Protein AF-A0A1I8D1S9-F1 (afdb_monomer_lite)

Foldseek 3Di:
DPDPVVVVVVVVVVVVVPPPDQFAFPAWDDWDQDPVVRFIWTFTHGPPDDSVPTDTHTPVSPPDCVRVVVVVCVVVCVVVVVPDPDDDDDDD

Secondary structure (DSSP, 8-state):
---THHHHHHHHHHHTTGGG----EEEEEEEEE-TTT--EEEEEEETTS-GGG-EEEEGGG---THHHHHHHHHHHHHHHHHH---S-S---

pLDDT: mean 74.54, std 19.63, range [43.69, 96.06]

Sequence (92 aa):
MASSGTVQQYRNKAMAREDNLIYSVKRILTRIRFRSDNKIYYLVEWLDFPVEFCTWEPQDNILDKNLILSKLERAMHLQIVFNHTTITKDFF

Radius of gyration: 22.44 Å; chains: 1; bounding box: 24×95×28 Å

Structure (mmCIF, N/CA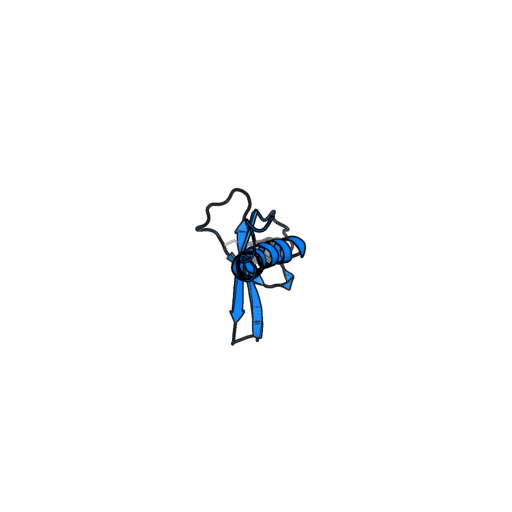/C/O backbone):
data_AF-A0A1I8D1S9-F1
#
_entry.id   AF-A0A1I8D1S9-F1
#
loop_
_atom_site.group_PDB
_atom_site.id
_atom_site.type_symbol
_atom_site.label_atom_id
_atom_site.label_alt_id
_atom_site.label_comp_id
_atom_site.label_asym_id
_atom_site.label_entity_id
_atom_site.label_seq_id
_atom_site.pdbx_PDB_ins_code
_atom_site.Cartn_x
_atom_site.Cartn_y
_atom_site.Cartn_z
_atom_site.occupancy
_atom_site.B_iso_or_equiv
_atom_site.auth_seq_id
_atom_site.auth_comp_id
_atom_site.auth_asym_id
_atom_site.auth_atom_id
_atom_site.pdbx_PDB_model_num
ATOM 1 N N . MET A 1 1 ? -5.808 -46.760 12.211 1.00 43.69 1 MET A N 1
ATOM 2 C CA . MET A 1 1 ? -4.900 -45.853 11.474 1.00 43.69 1 MET A CA 1
ATOM 3 C C . MET A 1 1 ? -5.755 -45.000 10.543 1.00 43.69 1 MET A C 1
ATOM 5 O O . MET A 1 1 ? -6.142 -45.479 9.488 1.00 43.69 1 MET A O 1
ATOM 9 N N . ALA A 1 2 ? -6.181 -43.808 10.977 1.00 45.25 2 ALA A N 1
ATOM 10 C CA . ALA A 1 2 ? -7.034 -42.949 10.153 1.00 45.25 2 ALA A CA 1
ATOM 11 C C . ALA A 1 2 ? -6.223 -42.392 8.972 1.00 45.25 2 ALA A C 1
ATOM 13 O O . ALA A 1 2 ? -5.122 -41.875 9.150 1.00 45.25 2 ALA A O 1
ATOM 14 N N . SER A 1 3 ? -6.761 -42.580 7.769 1.00 48.06 3 SER A N 1
ATOM 15 C CA . SER A 1 3 ? -6.100 -42.336 6.491 1.00 48.06 3 SER A CA 1
ATOM 16 C C . SER A 1 3 ? -5.710 -40.863 6.300 1.00 48.06 3 SER A C 1
ATOM 18 O O . SER A 1 3 ? -6.556 -39.963 6.340 1.00 48.06 3 SER A O 1
ATOM 20 N N . SER A 1 4 ? -4.415 -40.656 6.040 1.00 58.31 4 SER A N 1
ATOM 21 C CA . SER A 1 4 ? -3.715 -39.391 5.751 1.00 58.31 4 SER A CA 1
ATOM 22 C C . SER A 1 4 ? -4.388 -38.515 4.671 1.00 58.31 4 SER A C 1
ATOM 24 O O . SER A 1 4 ? -4.210 -37.298 4.644 1.00 58.31 4 SER A O 1
ATOM 26 N N . GLY A 1 5 ? -5.240 -39.095 3.816 1.00 54.28 5 GLY A N 1
ATOM 27 C CA . GLY A 1 5 ? -5.927 -38.370 2.739 1.00 54.28 5 GLY A CA 1
ATOM 28 C C . GLY A 1 5 ? -6.941 -37.322 3.213 1.00 54.28 5 GLY A C 1
ATOM 29 O O . GLY A 1 5 ? -7.163 -36.327 2.526 1.00 54.28 5 GLY A O 1
ATOM 30 N N . THR A 1 6 ? -7.520 -37.494 4.404 1.00 53.91 6 THR A N 1
ATOM 31 C CA . THR A 1 6 ? -8.620 -36.631 4.867 1.00 53.91 6 THR A CA 1
ATOM 32 C C . THR A 1 6 ? -8.122 -35.288 5.406 1.00 53.91 6 THR A C 1
ATOM 34 O O . THR A 1 6 ? -8.789 -34.276 5.238 1.00 53.91 6 THR A O 1
ATOM 37 N N . VAL A 1 7 ? -6.933 -35.245 6.012 1.00 54.91 7 VAL A N 1
ATOM 38 C CA . VAL A 1 7 ? -6.348 -34.007 6.564 1.00 54.91 7 VAL A CA 1
ATOM 39 C C . VAL A 1 7 ? -5.773 -33.128 5.446 1.00 54.91 7 VAL A C 1
ATOM 41 O O . VAL A 1 7 ? -5.931 -31.906 5.469 1.00 54.91 7 VAL A O 1
ATOM 44 N N . GLN A 1 8 ? -5.185 -33.746 4.417 1.00 54.72 8 GLN A N 1
ATOM 45 C CA . GLN A 1 8 ? -4.574 -33.033 3.294 1.00 54.72 8 GLN A CA 1
ATOM 46 C C . GLN A 1 8 ? -5.608 -32.276 2.441 1.00 54.72 8 GLN A C 1
ATOM 48 O O . GLN A 1 8 ? -5.362 -31.143 2.031 1.00 54.72 8 GLN A O 1
ATOM 53 N N . GLN A 1 9 ? -6.795 -32.854 2.223 1.00 46.69 9 GLN A N 1
ATOM 54 C CA . GLN A 1 9 ? -7.870 -32.193 1.469 1.00 46.69 9 GLN A CA 1
ATOM 55 C C . GLN A 1 9 ? -8.421 -30.941 2.175 1.00 46.69 9 GLN A C 1
ATOM 57 O O . GLN A 1 9 ? -8.704 -29.947 1.506 1.00 46.69 9 GLN A O 1
ATOM 62 N N . TYR A 1 10 ? -8.529 -30.935 3.511 1.00 54.69 10 TYR A N 1
ATOM 63 C CA . TYR A 1 10 ? -8.960 -29.742 4.254 1.00 54.69 10 TYR A CA 1
ATOM 64 C C . TYR A 1 10 ? -7.887 -28.654 4.239 1.00 54.69 10 TYR A C 1
ATOM 66 O O . TYR A 1 10 ? -8.219 -27.484 4.062 1.00 54.69 10 TYR A O 1
ATOM 74 N N . ARG A 1 11 ? -6.607 -29.039 4.325 1.00 54.12 11 ARG A N 1
ATOM 75 C CA . ARG A 1 11 ? -5.472 -28.118 4.180 1.00 54.12 11 ARG A CA 1
ATOM 76 C C . ARG A 1 11 ? -5.466 -27.432 2.808 1.00 54.12 11 ARG A C 1
ATOM 78 O O . ARG A 1 11 ? -5.329 -26.217 2.734 1.00 54.12 11 ARG A O 1
ATOM 85 N N . ASN A 1 12 ? -5.703 -28.186 1.734 1.00 58.75 12 ASN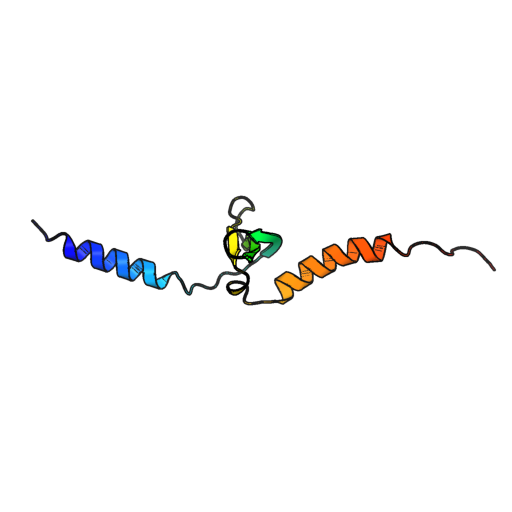 A N 1
ATOM 86 C CA . ASN A 1 12 ? -5.738 -27.646 0.370 1.00 58.75 12 ASN A CA 1
ATOM 87 C C . ASN A 1 12 ? -6.955 -26.736 0.119 1.00 58.75 12 ASN A C 1
ATOM 89 O O . ASN A 1 12 ? -6.849 -25.743 -0.593 1.00 58.75 12 ASN A O 1
ATOM 93 N N . LYS A 1 13 ? -8.113 -27.044 0.719 1.00 49.75 13 LYS A N 1
ATOM 94 C CA . LYS A 1 13 ? -9.347 -26.257 0.553 1.00 49.75 13 LYS A CA 1
ATOM 95 C C . LYS A 1 13 ? -9.380 -24.985 1.410 1.00 49.75 13 LYS A C 1
ATOM 97 O O . LYS A 1 13 ? -10.076 -24.041 1.049 1.00 49.75 13 LYS A O 1
ATOM 102 N N . ALA A 1 14 ? -8.663 -24.964 2.535 1.00 53.56 14 ALA A N 1
ATOM 103 C CA . ALA A 1 14 ? -8.498 -23.770 3.362 1.00 53.56 14 ALA A CA 1
ATOM 104 C C . ALA A 1 14 ? -7.561 -22.743 2.701 1.00 53.56 14 ALA A C 1
ATOM 106 O O . ALA A 1 14 ? -7.926 -21.575 2.648 1.00 53.56 14 ALA A O 1
ATOM 107 N N . MET A 1 15 ? -6.440 -23.184 2.106 1.00 54.31 15 MET A N 1
ATOM 108 C CA . MET A 1 15 ? -5.497 -22.293 1.401 1.00 54.31 15 MET A CA 1
ATOM 109 C C . MET A 1 15 ? -6.119 -21.610 0.171 1.00 54.31 15 MET A C 1
ATOM 111 O O . MET A 1 15 ? -5.893 -20.432 -0.057 1.00 54.31 15 MET A O 1
ATOM 115 N N . ALA A 1 16 ? -6.978 -22.300 -0.588 1.00 52.03 16 ALA A N 1
ATOM 116 C CA . ALA A 1 16 ? -7.605 -21.730 -1.790 1.00 52.03 16 ALA A CA 1
ATOM 117 C C . ALA A 1 16 ? -8.636 -20.607 -1.519 1.00 52.03 16 ALA A C 1
ATOM 119 O O . ALA A 1 16 ? -9.158 -20.014 -2.460 1.00 52.03 16 ALA A O 1
ATOM 120 N N . ARG A 1 17 ? -8.995 -20.337 -0.254 1.00 55.22 17 ARG A N 1
ATOM 121 C CA . ARG A 1 17 ? -9.929 -19.253 0.107 1.00 55.22 17 ARG A CA 1
ATOM 122 C C . ARG A 1 17 ? -9.232 -17.917 0.365 1.00 55.22 17 ARG A C 1
ATOM 124 O O . ARG A 1 17 ? -9.914 -16.897 0.354 1.00 55.22 17 ARG A O 1
ATOM 131 N N . GLU A 1 18 ? -7.923 -17.922 0.604 1.00 57.97 18 GLU A N 1
ATOM 132 C CA . GLU A 1 18 ? -7.170 -16.728 1.011 1.00 57.97 18 GLU A CA 1
ATOM 133 C C . GLU A 1 18 ? -6.792 -15.824 -0.176 1.00 57.97 18 GLU A C 1
ATOM 135 O O . GLU A 1 18 ? -6.706 -14.612 0.000 1.00 57.97 18 GLU A O 1
ATOM 140 N N . ASP A 1 19 ? -6.700 -16.366 -1.397 1.00 62.47 19 ASP A N 1
ATOM 141 C CA . ASP A 1 19 ? -6.257 -15.634 -2.601 1.00 62.47 19 ASP A CA 1
ATOM 142 C C . ASP A 1 19 ? -7.176 -14.471 -3.042 1.00 62.47 19 ASP A C 1
ATOM 144 O O . ASP A 1 19 ? -6.789 -13.673 -3.889 1.00 62.47 19 ASP A O 1
ATOM 148 N N . ASN A 1 20 ? -8.387 -14.344 -2.484 1.00 72.25 20 ASN A N 1
ATOM 149 C CA . ASN A 1 20 ? -9.340 -13.275 -2.831 1.00 72.25 20 ASN A CA 1
ATOM 150 C C . ASN A 1 20 ? -9.654 -12.326 -1.664 1.00 72.25 20 ASN A C 1
ATOM 152 O O . ASN A 1 20 ? -10.666 -11.620 -1.691 1.00 72.25 20 ASN A O 1
ATOM 156 N N . LEU A 1 21 ? -8.837 -12.325 -0.610 1.00 86.31 21 LEU A N 1
ATOM 157 C CA . LEU A 1 21 ? -9.038 -11.414 0.511 1.00 86.31 21 LEU A CA 1
ATOM 158 C C . LEU A 1 21 ? -8.563 -10.002 0.148 1.00 86.31 21 LEU A C 1
ATOM 160 O O . LEU A 1 21 ? -7.445 -9.794 -0.315 1.00 86.31 21 LEU A O 1
ATOM 164 N N . ILE A 1 22 ? -9.441 -9.022 0.367 1.00 90.56 22 ILE A N 1
ATOM 165 C CA . ILE A 1 22 ? -9.149 -7.600 0.175 1.00 90.56 22 ILE A CA 1
ATOM 166 C C . ILE A 1 22 ? -8.832 -7.000 1.540 1.00 90.56 22 ILE A C 1
ATOM 168 O O . ILE A 1 22 ? -9.619 -7.131 2.478 1.00 90.56 22 ILE A O 1
ATOM 172 N N . TYR A 1 23 ? -7.703 -6.306 1.631 1.00 92.56 23 TYR A N 1
ATOM 173 C CA . TYR A 1 23 ? -7.238 -5.674 2.860 1.00 92.56 23 TYR A CA 1
ATOM 174 C C . TYR A 1 23 ? -7.108 -4.162 2.686 1.00 92.56 23 TYR A C 1
ATOM 176 O O . TYR A 1 23 ? -6.789 -3.664 1.605 1.00 92.56 23 TYR A O 1
ATOM 184 N N . SER A 1 24 ? -7.331 -3.426 3.774 1.00 94.12 24 SER A N 1
ATOM 185 C CA . SER A 1 24 ? -7.149 -1.976 3.800 1.00 94.12 24 SER A CA 1
ATOM 186 C C . SER A 1 24 ? -5.667 -1.610 3.844 1.00 94.12 24 SER A C 1
ATOM 188 O O . SER A 1 24 ? -4.892 -2.122 4.654 1.00 94.12 24 SER A O 1
ATOM 190 N N . VAL A 1 25 ? -5.279 -0.668 2.990 1.00 94.31 25 VAL A N 1
ATOM 191 C CA . VAL A 1 25 ? -3.905 -0.177 2.865 1.00 94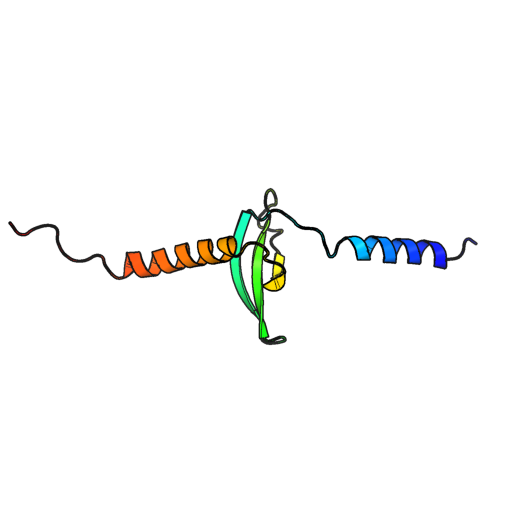.31 25 VAL A CA 1
ATOM 192 C C . VAL A 1 25 ? -3.808 1.225 3.453 1.00 94.31 25 VAL A C 1
ATOM 194 O O . VAL A 1 25 ? -4.644 2.079 3.169 1.00 94.31 25 VAL A O 1
ATOM 197 N N . LYS A 1 26 ? -2.757 1.489 4.234 1.00 93.50 26 LYS A N 1
ATOM 198 C CA . LYS A 1 26 ? -2.464 2.828 4.755 1.00 93.50 26 LYS A CA 1
ATOM 199 C C . LYS A 1 26 ? -1.841 3.718 3.687 1.00 93.50 26 LYS A C 1
ATOM 201 O O . LYS A 1 26 ? -2.255 4.863 3.523 1.00 93.50 26 LYS A O 1
ATOM 206 N N . ARG A 1 27 ? -0.818 3.219 2.981 1.00 92.19 27 ARG A N 1
ATOM 207 C CA . ARG A 1 27 ? -0.194 3.893 1.825 1.00 92.19 27 ARG A CA 1
ATOM 208 C C . ARG A 1 27 ? 0.762 2.978 1.061 1.00 92.19 27 ARG A C 1
ATOM 210 O O . ARG A 1 27 ? 1.238 1.971 1.575 1.00 92.19 27 ARG A O 1
ATOM 217 N N . ILE A 1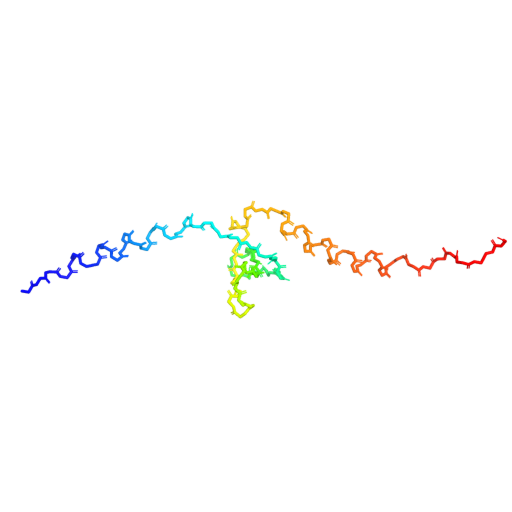 28 ? 1.135 3.422 -0.136 1.00 94.00 28 ILE A N 1
ATOM 218 C CA . ILE A 1 28 ? 2.236 2.856 -0.920 1.00 94.00 28 ILE A CA 1
ATOM 219 C C . ILE A 1 28 ? 3.547 3.545 -0.534 1.00 94.00 28 ILE A C 1
ATOM 221 O O . ILE A 1 28 ? 3.661 4.774 -0.583 1.00 94.00 28 ILE A O 1
ATOM 225 N N . LEU A 1 29 ? 4.558 2.762 -0.163 1.00 91.38 29 LEU A N 1
ATOM 226 C CA . LEU A 1 29 ? 5.865 3.280 0.238 1.00 91.38 29 LEU A CA 1
ATOM 227 C C . LEU A 1 29 ? 6.780 3.523 -0.957 1.00 91.38 29 LEU A C 1
ATOM 229 O O . LEU A 1 29 ? 7.407 4.579 -1.037 1.00 91.38 29 LEU A O 1
ATOM 233 N N . THR A 1 30 ? 6.854 2.573 -1.884 1.00 92.00 30 THR A N 1
ATOM 234 C CA . THR A 1 30 ? 7.703 2.644 -3.080 1.00 92.00 30 THR A CA 1
ATOM 235 C C . THR A 1 30 ? 7.221 1.649 -4.143 1.00 92.00 30 THR A C 1
ATOM 237 O O . THR A 1 30 ? 6.274 0.898 -3.906 1.00 92.00 30 THR A O 1
ATOM 240 N N . ARG A 1 31 ? 7.867 1.642 -5.313 1.00 93.38 31 ARG A N 1
ATOM 241 C CA . ARG A 1 31 ? 7.670 0.642 -6.367 1.00 93.38 31 ARG A CA 1
ATOM 242 C C . ARG A 1 31 ? 9.003 0.118 -6.888 1.00 93.38 31 ARG A C 1
ATOM 244 O O . ARG A 1 31 ? 9.985 0.859 -6.926 1.00 93.38 31 ARG A O 1
ATOM 251 N N . ILE A 1 32 ? 9.007 -1.116 -7.368 1.00 93.31 32 ILE A N 1
ATOM 252 C CA . ILE A 1 32 ? 10.132 -1.734 -8.071 1.00 93.31 32 ILE A CA 1
ATOM 253 C C . ILE A 1 32 ? 9.626 -2.424 -9.336 1.00 93.31 32 ILE A C 1
ATOM 255 O O . ILE A 1 32 ? 8.462 -2.810 -9.421 1.00 93.31 32 ILE A O 1
ATOM 259 N N . ARG A 1 33 ? 10.502 -2.568 -10.330 1.00 94.88 33 ARG A N 1
ATOM 260 C CA . ARG A 1 33 ? 10.269 -3.442 -11.480 1.00 94.88 33 ARG A CA 1
ATOM 261 C C . ARG A 1 33 ? 11.255 -4.597 -11.410 1.00 94.88 33 ARG A C 1
ATOM 263 O O . ARG A 1 33 ? 12.462 -4.358 -11.500 1.00 94.88 33 ARG A O 1
ATOM 270 N N . PHE A 1 34 ? 10.768 -5.821 -11.230 1.00 87.38 34 PHE A N 1
ATOM 271 C CA . PHE A 1 34 ? 11.658 -6.979 -11.224 1.00 87.38 34 PHE A CA 1
ATOM 272 C C . PHE A 1 34 ? 12.081 -7.318 -12.652 1.00 87.38 34 PHE A C 1
ATOM 274 O O . PHE A 1 34 ? 11.292 -7.259 -13.592 1.00 87.38 34 PHE A O 1
ATOM 281 N N . ARG A 1 35 ? 13.362 -7.655 -12.829 1.00 90.00 35 ARG A N 1
ATOM 282 C CA . ARG A 1 35 ? 13.905 -8.024 -14.146 1.00 90.00 35 ARG A CA 1
ATOM 283 C C . ARG A 1 35 ? 13.441 -9.407 -14.605 1.00 90.00 35 ARG A C 1
ATOM 285 O O . ARG A 1 35 ? 13.426 -9.655 -15.802 1.00 90.00 35 ARG A O 1
ATOM 292 N N . SER A 1 36 ? 13.093 -10.285 -13.666 1.00 89.75 36 SER A N 1
ATOM 293 C CA . SER A 1 36 ? 12.728 -11.683 -13.917 1.00 89.75 36 SER A CA 1
ATOM 294 C C . SER A 1 36 ? 11.416 -11.832 -14.682 1.00 89.75 36 SER A C 1
ATOM 296 O O . SER A 1 36 ? 11.343 -12.628 -15.609 1.00 89.75 36 SER A O 1
ATOM 298 N N . ASP A 1 37 ? 10.393 -11.068 -14.310 1.00 90.62 37 ASP A N 1
ATOM 299 C CA . ASP A 1 37 ? 9.059 -11.121 -14.919 1.00 90.62 37 ASP A CA 1
ATOM 300 C C . ASP A 1 37 ? 8.668 -9.813 -15.620 1.00 90.62 37 ASP A C 1
ATOM 302 O O . ASP A 1 37 ? 7.621 -9.734 -16.263 1.00 90.62 37 ASP A O 1
ATOM 306 N N . ASN A 1 38 ? 9.524 -8.790 -15.521 1.00 92.81 38 ASN A N 1
ATOM 307 C CA . ASN A 1 38 ? 9.326 -7.463 -16.082 1.00 92.81 38 ASN A CA 1
ATOM 308 C C . ASN A 1 38 ? 8.082 -6.730 -15.537 1.00 92.81 38 ASN A C 1
ATOM 310 O O . ASN A 1 38 ? 7.631 -5.759 -16.161 1.00 92.81 38 ASN A O 1
ATOM 314 N N . LYS A 1 39 ? 7.549 -7.157 -14.381 1.00 93.06 39 LYS A N 1
ATOM 315 C CA . LYS A 1 39 ? 6.340 -6.604 -13.753 1.00 93.06 39 LYS A CA 1
ATOM 316 C C . LYS A 1 39 ? 6.664 -5.576 -12.672 1.00 93.06 39 LYS A C 1
ATOM 318 O O . LYS A 1 39 ? 7.769 -5.530 -12.128 1.00 93.06 39 LYS A O 1
ATOM 323 N N . ILE A 1 40 ? 5.682 -4.720 -12.391 1.00 94.19 40 ILE A N 1
ATOM 324 C CA . ILE A 1 40 ? 5.754 -3.692 -11.350 1.00 94.19 40 ILE A CA 1
ATOM 325 C C . ILE A 1 40 ? 5.172 -4.252 -10.056 1.00 94.19 40 ILE A C 1
ATOM 327 O O . ILE A 1 40 ? 4.087 -4.833 -10.055 1.00 94.19 40 ILE A O 1
ATOM 331 N N . TYR A 1 41 ? 5.891 -4.014 -8.966 1.00 94.75 41 TYR A N 1
ATOM 332 C CA . TYR A 1 41 ? 5.480 -4.337 -7.610 1.00 94.75 41 TYR A CA 1
ATOM 333 C C . TYR A 1 41 ? 5.527 -3.086 -6.745 1.00 94.75 41 TYR A C 1
ATOM 335 O O . TYR A 1 41 ? 6.375 -2.208 -6.939 1.00 94.75 41 TYR A O 1
ATOM 343 N N . TYR A 1 42 ? 4.633 -3.023 -5.769 1.00 94.94 42 TYR A N 1
ATOM 344 C CA . TYR A 1 42 ? 4.506 -1.931 -4.822 1.00 94.94 42 TYR A CA 1
ATOM 345 C C . TYR A 1 42 ? 4.754 -2.431 -3.407 1.00 94.94 42 TYR A C 1
ATOM 347 O O . TYR A 1 42 ? 4.227 -3.465 -3.018 1.00 94.94 42 TYR A O 1
ATOM 355 N N . LEU A 1 43 ? 5.538 -1.682 -2.633 1.00 95.31 43 LEU A N 1
ATOM 356 C CA . LEU A 1 43 ? 5.705 -1.961 -1.211 1.00 95.31 43 LEU A CA 1
ATOM 357 C C . LEU A 1 43 ? 4.542 -1.322 -0.449 1.00 95.31 43 LEU A C 1
ATOM 359 O O . LEU A 1 43 ? 4.419 -0.090 -0.426 1.00 95.31 43 LEU A O 1
ATOM 363 N N . VAL A 1 44 ? 3.697 -2.159 0.139 1.00 95.06 44 VAL A N 1
ATOM 364 C CA . VAL A 1 44 ? 2.439 -1.775 0.782 1.00 95.06 44 VAL A CA 1
ATOM 365 C C . VAL A 1 44 ? 2.636 -1.654 2.291 1.00 95.06 44 VAL A C 1
ATOM 367 O O . VAL A 1 44 ? 3.030 -2.619 2.936 1.00 95.06 44 VAL A O 1
ATOM 370 N N . GLU A 1 45 ? 2.333 -0.481 2.858 1.00 94.50 45 GLU A N 1
ATOM 371 C CA . GLU A 1 45 ? 2.135 -0.324 4.305 1.00 94.50 45 GLU A CA 1
ATOM 372 C C . GLU A 1 45 ? 0.664 -0.610 4.616 1.00 94.50 45 GLU A C 1
ATOM 374 O O . GLU A 1 45 ? -0.227 0.155 4.227 1.00 94.50 45 GLU A O 1
ATOM 379 N N . TRP A 1 46 ? 0.413 -1.729 5.286 1.00 95.38 46 TRP A N 1
ATOM 380 C CA . TRP A 1 46 ? -0.928 -2.176 5.652 1.00 95.38 46 TRP A CA 1
ATOM 381 C C . TRP A 1 46 ? -1.533 -1.293 6.750 1.00 95.38 46 TRP A C 1
ATOM 383 O O . TRP A 1 46 ? -0.823 -0.764 7.608 1.00 95.38 46 TRP A O 1
ATOM 393 N N . LEU A 1 47 ? -2.853 -1.095 6.710 1.00 92.62 47 LEU A N 1
ATOM 394 C CA . LEU A 1 47 ? -3.549 -0.338 7.751 1.00 92.62 47 LEU A CA 1
ATOM 395 C C . LEU A 1 47 ?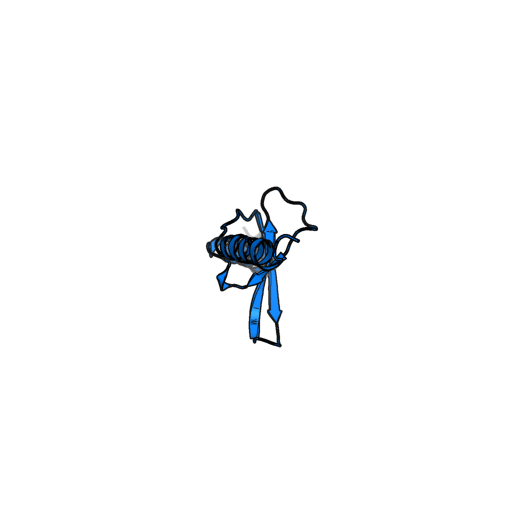 -3.492 -1.099 9.081 1.00 92.62 47 LEU A C 1
ATOM 397 O O . LEU A 1 47 ? -3.770 -2.289 9.107 1.00 92.62 47 LEU A O 1
ATOM 401 N N . ASP A 1 48 ? -3.133 -0.407 10.163 1.00 94.50 48 ASP A N 1
ATOM 402 C CA . ASP A 1 48 ? -3.013 -0.949 11.529 1.00 94.50 48 ASP A CA 1
ATOM 403 C C . ASP A 1 48 ? -1.939 -2.031 11.743 1.00 94.50 48 ASP A C 1
ATOM 405 O O . ASP A 1 48 ? -1.864 -2.623 12.820 1.00 94.50 48 ASP A O 1
ATOM 409 N N . PHE A 1 49 ? -1.040 -2.236 10.774 1.00 92.50 49 PHE A N 1
ATOM 410 C CA . PHE A 1 49 ? 0.139 -3.085 10.948 1.00 92.50 49 PHE A CA 1
ATOM 411 C C . PHE A 1 49 ? 1.430 -2.259 11.029 1.00 92.50 49 PHE A C 1
ATOM 413 O O . PHE A 1 49 ? 1.546 -1.210 10.385 1.00 92.50 49 PHE A O 1
ATOM 420 N N . PRO A 1 50 ? 2.428 -2.729 11.799 1.00 93.56 50 PRO A N 1
ATOM 421 C CA . PRO A 1 50 ? 3.759 -2.136 11.806 1.00 93.56 50 PRO A CA 1
ATOM 422 C C . PRO A 1 50 ? 4.434 -2.183 10.426 1.00 93.56 50 PRO A C 1
ATOM 424 O O . PRO A 1 50 ? 4.164 -3.063 9.605 1.00 93.56 50 PRO A O 1
ATOM 427 N N . VAL A 1 51 ? 5.347 -1.241 10.175 1.00 91.31 51 VAL A N 1
ATOM 428 C CA . VAL A 1 51 ? 6.029 -1.083 8.876 1.00 91.31 51 VAL A CA 1
ATOM 429 C C . VAL A 1 51 ? 6.915 -2.285 8.526 1.00 91.31 51 VAL A C 1
ATOM 431 O O . VAL A 1 51 ? 7.176 -2.557 7.358 1.00 91.31 51 VAL A O 1
ATOM 434 N N . GLU A 1 52 ? 7.335 -3.055 9.521 1.00 94.50 52 GLU A N 1
ATOM 435 C CA . GLU A 1 52 ? 8.117 -4.279 9.366 1.00 94.50 52 GLU A CA 1
ATOM 436 C C . GLU A 1 52 ? 7.326 -5.394 8.661 1.00 94.50 52 GLU A C 1
ATOM 438 O O . GLU A 1 52 ? 7.927 -6.309 8.105 1.00 94.50 52 GLU A O 1
ATOM 443 N N . PHE A 1 53 ? 5.991 -5.298 8.637 1.00 94.44 53 PHE A N 1
ATOM 444 C CA . PHE A 1 53 ? 5.098 -6.235 7.950 1.00 94.44 53 PHE A CA 1
ATOM 445 C C . PHE A 1 53 ? 4.717 -5.785 6.533 1.00 94.44 53 PHE A C 1
ATOM 447 O O . PHE A 1 53 ? 3.807 -6.354 5.932 1.00 94.44 53 PHE A O 1
ATOM 454 N N . CYS A 1 54 ? 5.379 -4.764 5.979 1.00 94.50 54 CYS A N 1
ATOM 455 C CA . CYS A 1 54 ? 5.134 -4.364 4.596 1.00 94.50 54 CYS A CA 1
ATOM 456 C C . CYS A 1 54 ? 5.476 -5.499 3.622 1.00 94.50 54 CYS A C 1
ATOM 458 O O . CYS A 1 54 ? 6.518 -6.147 3.743 1.00 94.50 54 CYS A O 1
ATOM 460 N N . THR A 1 55 ? 4.641 -5.684 2.604 1.00 96.06 55 THR A N 1
ATOM 461 C CA . THR A 1 55 ? 4.837 -6.705 1.566 1.00 96.06 55 THR A CA 1
ATOM 462 C C . THR A 1 55 ? 4.915 -6.078 0.179 1.00 96.06 55 THR A C 1
ATOM 464 O O . THR A 1 55 ? 4.453 -4.958 -0.053 1.00 96.06 55 THR A O 1
ATOM 467 N N . TRP A 1 56 ? 5.561 -6.790 -0.745 1.00 95.56 56 TRP A N 1
ATOM 468 C CA . TRP A 1 56 ? 5.625 -6.412 -2.154 1.00 95.56 56 TRP A CA 1
ATOM 469 C C . TRP A 1 56 ? 4.451 -7.029 -2.906 1.00 95.56 56 TRP A C 1
ATOM 471 O O . TRP A 1 56 ? 4.479 -8.213 -3.229 1.00 95.56 56 TRP A O 1
ATOM 481 N N . GLU A 1 57 ? 3.461 -6.209 -3.233 1.00 94.19 57 GLU A N 1
ATOM 482 C CA . GLU A 1 57 ? 2.274 -6.633 -3.970 1.00 94.19 57 GLU A CA 1
ATOM 483 C C . GLU A 1 57 ? 2.416 -6.301 -5.461 1.00 94.19 57 GLU A C 1
ATOM 485 O O . GLU A 1 57 ? 2.876 -5.203 -5.805 1.00 94.19 57 GLU A O 1
ATOM 490 N N . PRO A 1 58 ? 2.045 -7.211 -6.378 1.00 93.88 58 PRO A N 1
ATOM 491 C CA . PRO A 1 58 ? 2.025 -6.907 -7.801 1.00 93.88 58 PRO A CA 1
ATOM 492 C C . PRO A 1 58 ? 1.033 -5.775 -8.087 1.00 93.88 58 PRO A C 1
ATOM 494 O O . PRO A 1 58 ? 0.047 -5.592 -7.377 1.00 93.88 58 PRO A O 1
ATOM 497 N N . GLN A 1 59 ? 1.265 -5.030 -9.167 1.00 93.50 59 GLN A N 1
ATOM 498 C CA . GLN A 1 59 ? 0.377 -3.940 -9.586 1.00 93.50 59 GLN A CA 1
ATOM 499 C C . GLN A 1 59 ? -1.098 -4.360 -9.681 1.00 93.50 59 GLN A C 1
ATOM 501 O O . GLN A 1 59 ? -1.973 -3.567 -9.339 1.00 93.50 59 GLN A O 1
ATOM 506 N N . ASP A 1 60 ? -1.362 -5.593 -10.108 1.00 92.75 60 ASP A N 1
ATOM 507 C CA . ASP A 1 60 ? -2.718 -6.115 -10.291 1.00 92.75 60 ASP A CA 1
ATOM 508 C C . ASP A 1 60 ? -3.464 -6.321 -8.955 1.00 92.75 60 ASP A C 1
ATOM 510 O O . ASP A 1 60 ? -4.692 -6.302 -8.942 1.00 92.75 60 ASP A O 1
ATOM 514 N N . ASN A 1 61 ? -2.747 -6.427 -7.825 1.00 93.44 61 ASN A N 1
ATOM 515 C CA . ASN A 1 61 ? -3.338 -6.504 -6.481 1.00 93.44 61 ASN A CA 1
ATOM 516 C C . ASN A 1 61 ? -3.761 -5.124 -5.941 1.00 93.44 61 ASN A C 1
ATOM 518 O O . ASN A 1 61 ? -4.469 -5.038 -4.938 1.00 93.44 61 ASN A O 1
ATOM 522 N N . ILE A 1 62 ? -3.344 -4.024 -6.581 1.00 93.75 62 ILE A N 1
ATOM 523 C CA . ILE A 1 62 ? -3.690 -2.668 -6.141 1.00 93.75 62 ILE A CA 1
ATOM 524 C C . ILE A 1 62 ? -5.011 -2.242 -6.783 1.00 93.75 62 ILE A C 1
ATOM 526 O O . ILE A 1 62 ? -5.054 -1.749 -7.910 1.00 93.75 62 ILE A O 1
ATOM 530 N N . LEU A 1 63 ? -6.099 -2.412 -6.033 1.00 92.44 63 LEU A N 1
ATOM 531 C CA . LEU A 1 63 ? -7.457 -2.144 -6.516 1.00 92.44 63 LEU A CA 1
ATOM 532 C C . LEU A 1 63 ? -7.773 -0.642 -6.632 1.00 92.44 63 LEU A C 1
ATOM 534 O O . LEU A 1 63 ? -8.484 -0.230 -7.548 1.00 92.44 63 LEU A O 1
ATOM 538 N N . ASP A 1 64 ? -7.223 0.188 -5.738 1.00 91.12 64 ASP A N 1
ATOM 539 C CA . ASP A 1 64 ? -7.393 1.645 -5.764 1.00 91.12 64 ASP A CA 1
ATOM 540 C C . ASP A 1 64 ? -6.156 2.347 -6.346 1.00 91.12 64 ASP A C 1
ATOM 542 O O . ASP A 1 64 ? -5.106 2.467 -5.710 1.00 91.12 64 ASP A O 1
ATOM 546 N N . LYS A 1 65 ? -6.294 2.874 -7.567 1.00 87.75 65 LYS A N 1
ATOM 547 C CA . LYS A 1 65 ? -5.216 3.585 -8.273 1.00 87.75 65 LYS A CA 1
ATOM 548 C C . LYS A 1 65 ? -4.836 4.910 -7.606 1.00 87.75 65 LYS A C 1
ATOM 550 O O . LYS A 1 65 ? -3.713 5.378 -7.809 1.00 87.75 65 LYS A O 1
ATOM 555 N N . ASN A 1 66 ? -5.706 5.496 -6.782 1.00 88.12 66 ASN A N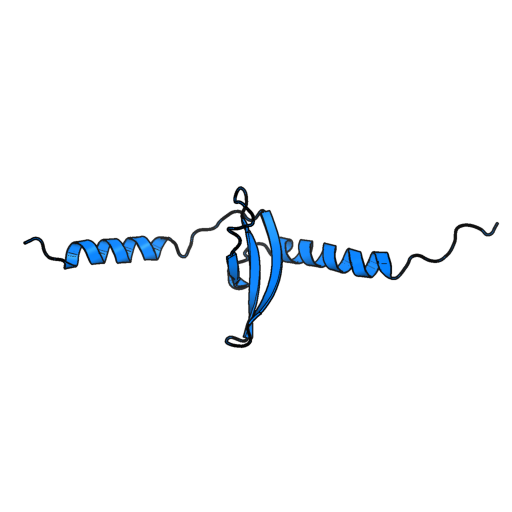 1
ATOM 556 C CA . ASN A 1 66 ? -5.399 6.735 -6.064 1.00 88.12 66 ASN A CA 1
ATOM 557 C C . ASN A 1 66 ? -4.276 6.535 -5.032 1.00 88.12 66 ASN A C 1
ATOM 559 O O . ASN A 1 66 ? -3.498 7.455 -4.770 1.00 88.12 66 ASN A O 1
ATOM 563 N N . LEU A 1 67 ? -4.102 5.313 -4.511 1.00 85.00 67 LEU A N 1
ATOM 564 C CA . LEU A 1 67 ? -2.968 4.957 -3.652 1.00 85.00 67 LEU A CA 1
ATOM 565 C C . LEU A 1 67 ? -1.619 5.117 -4.372 1.00 85.00 67 LEU A C 1
ATOM 567 O O . LEU A 1 67 ? -0.628 5.518 -3.762 1.00 85.00 67 LEU A O 1
ATOM 571 N N . ILE A 1 68 ? -1.583 4.853 -5.680 1.00 84.69 68 ILE A N 1
ATOM 572 C CA . ILE A 1 68 ? -0.388 5.023 -6.515 1.00 84.69 68 ILE A CA 1
ATOM 573 C C . ILE A 1 68 ? -0.184 6.507 -6.833 1.00 84.69 68 ILE A C 1
ATOM 575 O O . ILE A 1 68 ? 0.930 7.023 -6.703 1.00 84.69 68 ILE A O 1
ATOM 579 N N . LEU A 1 69 ? -1.259 7.199 -7.224 1.00 80.31 69 LEU A N 1
ATOM 580 C CA . LEU A 1 69 ? -1.215 8.615 -7.592 1.00 80.31 69 LEU A CA 1
ATOM 581 C C . LEU A 1 69 ? -0.778 9.491 -6.419 1.00 80.31 69 LEU A C 1
ATOM 583 O O . LEU A 1 69 ? 0.137 10.285 -6.584 1.00 80.31 69 LEU A O 1
ATOM 587 N N . SER A 1 70 ? -1.307 9.271 -5.215 1.00 76.38 70 SER A N 1
ATOM 588 C CA . SER A 1 70 ? -0.929 10.047 -4.024 1.00 76.38 70 SER A CA 1
ATOM 589 C C . SER A 1 70 ? 0.566 9.950 -3.676 1.00 76.38 70 SER A C 1
ATOM 591 O O . SER A 1 70 ? 1.162 10.897 -3.150 1.00 76.38 70 SER A O 1
ATOM 593 N N . LYS A 1 71 ? 1.224 8.824 -3.991 1.00 70.88 71 LYS A N 1
ATOM 594 C CA . LYS A 1 71 ? 2.681 8.694 -3.847 1.00 70.88 71 LYS A CA 1
ATOM 595 C C . LYS A 1 71 ? 3.424 9.462 -4.940 1.00 70.88 71 LYS A C 1
ATOM 597 O O . LYS A 1 71 ? 4.430 10.107 -4.637 1.00 70.88 71 LYS A O 1
ATOM 602 N N . LEU A 1 72 ? 2.943 9.392 -6.183 1.00 62.34 72 LEU A N 1
ATOM 603 C CA . LEU A 1 72 ? 3.510 10.130 -7.313 1.00 62.34 72 LEU A CA 1
ATOM 604 C C . LEU A 1 72 ? 3.346 11.640 -7.139 1.00 62.34 72 LEU A C 1
ATOM 606 O O . LEU A 1 72 ? 4.307 12.360 -7.361 1.00 62.34 72 LEU A O 1
ATOM 610 N N . GLU A 1 73 ? 2.201 12.116 -6.658 1.00 59.22 73 GLU A N 1
ATOM 611 C CA . GLU A 1 73 ? 1.952 13.526 -6.352 1.00 59.22 73 GLU A CA 1
ATOM 612 C C . GLU A 1 73 ? 2.914 14.044 -5.287 1.00 59.22 73 GLU A C 1
ATOM 614 O O . GLU A 1 73 ? 3.474 15.117 -5.457 1.00 59.22 73 GLU A O 1
ATOM 619 N N . ARG A 1 74 ? 3.210 13.269 -4.234 1.00 56.66 74 ARG A N 1
ATOM 620 C CA . ARG A 1 74 ? 4.239 13.641 -3.244 1.00 56.66 74 ARG A CA 1
ATOM 621 C C . ARG A 1 74 ? 5.655 13.653 -3.833 1.00 56.66 74 ARG A C 1
ATOM 623 O O . ARG A 1 74 ? 6.449 14.516 -3.473 1.00 56.66 74 ARG A O 1
ATOM 630 N N . ALA A 1 75 ? 5.977 12.725 -4.736 1.00 55.91 75 ALA A N 1
ATOM 631 C CA . ALA A 1 75 ? 7.270 12.698 -5.425 1.00 55.91 75 ALA A CA 1
ATOM 632 C C . ALA A 1 75 ? 7.413 13.835 -6.460 1.00 55.91 75 ALA A C 1
ATOM 634 O O . ALA A 1 75 ? 8.485 14.420 -6.582 1.00 55.91 75 ALA A O 1
ATOM 635 N N . MET A 1 76 ? 6.329 14.195 -7.154 1.00 53.97 76 MET A N 1
ATOM 636 C CA . MET A 1 76 ? 6.264 15.320 -8.090 1.00 53.97 76 MET A CA 1
ATOM 637 C C . MET A 1 76 ? 6.184 16.663 -7.368 1.00 53.97 76 MET A C 1
ATOM 639 O O . MET A 1 76 ? 6.766 17.627 -7.848 1.00 53.97 76 MET A O 1
ATOM 643 N N . HIS A 1 77 ? 5.556 16.741 -6.193 1.00 48.47 77 HIS A N 1
ATOM 644 C CA . HIS A 1 77 ? 5.566 17.936 -5.349 1.00 48.47 77 HIS A CA 1
ATOM 645 C C . HIS A 1 77 ? 7.002 18.297 -4.951 1.00 48.47 77 HIS A C 1
ATOM 647 O O . HIS A 1 77 ? 7.365 19.464 -4.983 1.00 48.47 77 HIS A O 1
ATOM 653 N N . LEU A 1 78 ? 7.873 17.308 -4.720 1.00 52.09 78 LEU A N 1
ATOM 654 C CA . LEU A 1 78 ? 9.298 17.559 -4.482 1.00 52.09 78 LEU A CA 1
ATOM 655 C C . LEU A 1 78 ? 10.083 17.980 -5.737 1.00 52.09 78 LEU A C 1
ATOM 657 O O . LEU A 1 78 ? 11.132 18.585 -5.581 1.00 52.09 78 LEU A O 1
ATOM 661 N N . GLN A 1 79 ? 9.609 17.724 -6.961 1.00 49.44 79 GLN A N 1
ATOM 662 C CA . GLN A 1 79 ? 10.263 18.215 -8.188 1.00 49.44 79 GLN A CA 1
ATOM 663 C C . GLN A 1 79 ? 9.655 19.516 -8.729 1.00 49.44 79 GLN A C 1
ATOM 665 O O . GLN A 1 79 ? 10.359 20.279 -9.379 1.00 49.44 79 GLN A O 1
ATOM 670 N N . ILE A 1 80 ? 8.379 19.801 -8.464 1.00 50.25 80 ILE A N 1
ATOM 671 C CA . ILE A 1 80 ? 7.700 21.026 -8.915 1.00 50.25 80 ILE A CA 1
ATOM 672 C C . ILE A 1 80 ? 7.910 22.160 -7.904 1.00 50.25 80 ILE A C 1
ATOM 674 O O . ILE A 1 80 ? 8.168 23.286 -8.317 1.00 50.25 80 ILE A O 1
ATOM 678 N N . VAL A 1 81 ? 7.911 21.876 -6.595 1.00 55.19 81 VAL A N 1
ATOM 679 C CA . VAL A 1 81 ? 8.204 22.894 -5.567 1.00 55.19 81 VAL A CA 1
ATOM 680 C C . VAL A 1 81 ? 9.695 23.252 -5.517 1.00 55.19 81 VAL A C 1
ATOM 682 O O . VAL A 1 81 ? 10.030 24.370 -5.144 1.00 55.19 81 VAL A O 1
ATOM 685 N N . PHE A 1 82 ? 10.600 22.362 -5.949 1.00 49.09 82 PHE A N 1
ATOM 686 C CA . PHE A 1 82 ? 12.037 22.676 -6.046 1.00 49.09 82 PHE A CA 1
ATOM 687 C C . PHE A 1 82 ? 12.465 23.339 -7.365 1.00 49.09 82 PHE A C 1
ATOM 689 O O . PHE A 1 82 ? 13.549 23.915 -7.397 1.00 49.09 82 PHE A O 1
ATOM 696 N N . ASN A 1 83 ? 11.658 23.300 -8.434 1.00 56.41 83 ASN A N 1
ATOM 697 C CA . ASN A 1 83 ? 12.071 23.825 -9.746 1.00 56.41 83 ASN A CA 1
ATOM 698 C C . ASN A 1 83 ? 11.436 25.158 -10.155 1.00 56.41 83 ASN A C 1
ATOM 700 O O . ASN A 1 83 ? 11.737 25.631 -11.243 1.00 56.41 83 ASN A O 1
ATOM 704 N N . HIS A 1 84 ? 10.627 25.809 -9.317 1.00 48.88 84 HIS A N 1
ATOM 705 C CA . HIS A 1 84 ? 10.232 27.201 -9.557 1.00 48.88 84 HIS A CA 1
ATOM 706 C C . HIS A 1 84 ? 9.994 27.953 -8.244 1.00 48.88 84 HIS A C 1
ATOM 708 O O . HIS A 1 84 ? 8.865 28.266 -7.876 1.00 48.88 84 HIS A O 1
ATOM 714 N N . THR A 1 85 ? 11.085 28.319 -7.569 1.00 57.88 85 THR A N 1
ATOM 715 C CA . THR A 1 85 ? 11.042 29.381 -6.554 1.00 57.88 85 THR A CA 1
ATOM 716 C C . THR A 1 85 ? 12.211 30.339 -6.737 1.00 57.88 85 THR A C 1
ATOM 718 O O . THR A 1 85 ? 13.150 30.391 -5.950 1.00 57.88 85 THR A O 1
ATOM 721 N N . THR A 1 86 ? 12.164 31.124 -7.810 1.00 52.81 86 THR A N 1
ATOM 722 C CA . THR A 1 86 ? 12.758 32.470 -7.855 1.00 52.81 86 THR A CA 1
ATOM 723 C C . THR A 1 86 ? 11.963 33.240 -8.910 1.00 52.81 86 THR A C 1
ATOM 725 O O . THR A 1 86 ? 11.899 32.803 -10.054 1.00 52.81 86 THR A O 1
ATOM 728 N N . ILE A 1 87 ? 11.160 34.243 -8.545 1.00 46.81 87 ILE A N 1
ATOM 729 C CA . ILE A 1 87 ? 11.398 35.704 -8.670 1.00 46.81 87 ILE A CA 1
ATOM 730 C C . ILE A 1 87 ? 9.958 36.270 -8.516 1.00 46.81 87 ILE A C 1
ATOM 732 O O . ILE A 1 87 ? 9.068 35.754 -9.183 1.00 46.81 87 ILE A O 1
ATOM 736 N N . THR A 1 88 ? 9.558 37.210 -7.654 1.00 44.19 88 THR A N 1
ATOM 737 C CA . THR A 1 88 ? 10.229 38.263 -6.875 1.00 44.19 88 THR A CA 1
ATOM 738 C C . THR A 1 88 ? 9.307 38.703 -5.730 1.00 44.19 88 THR A C 1
ATOM 740 O O . THR A 1 88 ? 8.153 39.061 -5.967 1.00 44.19 88 THR A O 1
ATOM 743 N N . LYS A 1 89 ? 9.834 38.757 -4.501 1.00 49.94 89 LYS A N 1
ATOM 744 C CA . LYS A 1 89 ? 9.596 39.934 -3.657 1.00 49.94 89 LYS A CA 1
ATOM 745 C C . LYS A 1 89 ? 10.521 41.031 -4.187 1.00 49.94 89 LYS A C 1
ATOM 747 O O . LYS A 1 89 ? 11.642 40.720 -4.579 1.00 49.94 89 LYS A O 1
ATOM 752 N N . ASP A 1 90 ? 10.006 42.252 -4.185 1.00 57.00 90 ASP A N 1
ATOM 753 C CA . ASP A 1 90 ? 10.677 43.515 -4.501 1.00 57.00 90 ASP A CA 1
ATOM 754 C C . ASP A 1 90 ? 10.872 43.802 -5.996 1.00 57.00 90 ASP A C 1
ATOM 756 O O . ASP A 1 90 ? 11.843 43.375 -6.603 1.00 57.00 90 ASP A O 1
ATOM 760 N N . PHE A 1 91 ? 9.923 44.545 -6.578 1.00 46.53 91 PHE A N 1
ATOM 761 C CA . PHE A 1 91 ? 10.174 45.822 -7.263 1.00 46.53 91 PHE A CA 1
ATOM 762 C C . PHE A 1 91 ? 8.830 46.556 -7.476 1.00 46.53 91 PHE A C 1
ATOM 764 O O . PHE A 1 91 ? 7.945 46.031 -8.151 1.00 46.53 91 PHE A O 1
ATOM 771 N N . PHE A 1 92 ? 8.776 47.779 -6.926 1.00 51.88 92 PHE A N 1
ATOM 772 C CA . PHE A 1 92 ? 7.692 48.778 -6.816 1.00 51.88 92 PHE A CA 1
ATOM 773 C C . PHE A 1 92 ? 6.695 48.635 -5.662 1.00 51.88 92 PHE A C 1
ATOM 775 O O . PHE A 1 92 ? 5.915 47.662 -5.626 1.00 51.88 92 PHE A O 1
#